Protein AF-A0A965RD64-F1 (afdb_monomer_lite)

Structure (mmCIF, N/CA/C/O backbone):
data_AF-A0A965RD64-F1
#
_entry.id   AF-A0A965RD64-F1
#
loop_
_atom_site.group_PDB
_atom_site.id
_atom_site.type_symbol
_atom_site.label_atom_id
_atom_site.label_alt_id
_atom_site.label_comp_id
_atom_site.label_asym_id
_atom_site.label_entity_id
_atom_site.label_seq_id
_atom_site.pdbx_PDB_ins_code
_atom_site.Cartn_x
_atom_site.Cartn_y
_atom_site.Cartn_z
_atom_site.occupancy
_atom_site.B_iso_or_equiv
_atom_site.auth_seq_id
_atom_site.auth_comp_id
_atom_site.auth_asym_id
_atom_site.auth_atom_id
_atom_site.pdbx_PDB_model_num
ATOM 1 N N . MET A 1 1 ? 22.596 6.592 7.496 1.00 42.00 1 MET A N 1
ATOM 2 C CA . MET A 1 1 ? 21.347 5.900 7.108 1.00 42.00 1 MET A CA 1
ATOM 3 C C . MET A 1 1 ? 20.802 5.195 8.339 1.00 42.00 1 MET A C 1
ATOM 5 O O . MET A 1 1 ? 21.572 4.446 8.937 1.00 42.00 1 MET A O 1
ATOM 9 N N . PRO A 1 2 ? 19.568 5.467 8.797 1.00 44.47 2 PRO A N 1
ATOM 10 C CA . PRO A 1 2 ? 19.019 4.744 9.937 1.00 44.47 2 PRO A CA 1
ATOM 11 C C . PRO A 1 2 ? 18.923 3.258 9.573 1.00 44.47 2 PRO A C 1
ATOM 13 O O . PRO A 1 2 ? 18.391 2.901 8.522 1.00 44.47 2 PRO A O 1
ATOM 16 N N . LYS A 1 3 ? 19.513 2.402 10.413 1.00 39.88 3 LYS A N 1
ATOM 17 C CA . LYS A 1 3 ? 19.421 0.946 10.289 1.00 39.88 3 LYS A CA 1
ATOM 18 C C . LYS A 1 3 ? 17.940 0.573 10.321 1.00 39.88 3 LYS A C 1
ATOM 20 O O . LYS A 1 3 ? 17.270 0.839 11.316 1.00 39.88 3 LYS A O 1
ATOM 25 N N . SER A 1 4 ? 17.440 -0.016 9.237 1.00 52.53 4 SER A N 1
ATOM 26 C CA . SER A 1 4 ? 16.120 -0.638 9.231 1.00 52.53 4 SER A CA 1
ATOM 27 C C . SER A 1 4 ? 16.127 -1.729 10.300 1.00 52.53 4 SER A C 1
ATOM 29 O O . SER A 1 4 ? 16.916 -2.674 10.229 1.00 52.53 4 SER A O 1
ATOM 31 N N . ALA A 1 5 ? 15.319 -1.559 11.344 1.00 53.25 5 ALA A N 1
ATOM 32 C CA . ALA A 1 5 ? 15.058 -2.642 12.271 1.00 53.25 5 ALA A CA 1
ATOM 33 C C . ALA A 1 5 ? 14.336 -3.737 11.479 1.00 53.25 5 ALA A C 1
ATOM 35 O O . ALA A 1 5 ? 13.265 -3.490 10.924 1.00 53.25 5 ALA A O 1
ATOM 36 N N . SER A 1 6 ? 14.931 -4.929 11.407 1.00 59.69 6 SER A N 1
ATOM 37 C CA . SER A 1 6 ? 14.287 -6.118 10.847 1.00 59.69 6 SER A CA 1
ATOM 38 C C . SER A 1 6 ? 13.156 -6.541 11.786 1.00 59.69 6 SER A C 1
ATOM 40 O O . SER A 1 6 ? 13.319 -7.391 12.660 1.00 59.69 6 SER A O 1
ATOM 42 N N . ALA A 1 7 ? 12.021 -5.853 11.684 1.00 64.94 7 ALA A N 1
ATOM 43 C CA . ALA A 1 7 ? 10.807 -6.198 12.395 1.00 64.94 7 ALA A CA 1
ATOM 44 C C . ALA A 1 7 ? 10.111 -7.305 11.601 1.00 64.94 7 ALA A C 1
ATOM 46 O O . ALA A 1 7 ? 9.519 -7.066 10.549 1.00 64.94 7 ALA A O 1
ATOM 47 N N . LYS A 1 8 ? 10.219 -8.536 12.099 1.00 78.19 8 LYS A N 1
ATOM 48 C CA . LYS A 1 8 ? 9.491 -9.681 11.560 1.00 78.19 8 LYS A CA 1
ATOM 49 C C . LYS A 1 8 ? 7.987 -9.411 11.694 1.00 78.19 8 LYS A C 1
ATOM 51 O O . LYS A 1 8 ? 7.499 -9.148 12.791 1.00 78.19 8 LYS A O 1
ATOM 56 N N . ILE A 1 9 ? 7.269 -9.434 10.573 1.00 86.69 9 ILE A N 1
ATOM 57 C CA . ILE A 1 9 ? 5.813 -9.274 10.554 1.00 86.69 9 ILE A CA 1
ATOM 58 C C . ILE A 1 9 ? 5.184 -10.583 11.024 1.00 86.69 9 ILE A C 1
ATOM 60 O O . ILE A 1 9 ? 5.471 -11.648 10.481 1.00 86.69 9 ILE A O 1
ATOM 64 N N . GLU A 1 10 ? 4.339 -10.501 12.048 1.00 90.44 10 GLU A N 1
ATOM 65 C CA . GLU A 1 10 ? 3.699 -11.659 12.670 1.00 90.44 10 GLU A CA 1
ATOM 66 C C . GLU A 1 10 ? 2.216 -11.380 12.919 1.00 90.44 10 GLU A C 1
ATOM 68 O O . GLU A 1 10 ? 1.814 -10.256 13.234 1.00 90.44 10 GLU A O 1
ATOM 73 N N . LEU A 1 11 ? 1.393 -12.422 12.798 1.00 92.88 11 LEU A N 1
ATOM 74 C CA . LEU A 1 11 ? -0.040 -12.321 13.051 1.00 92.88 11 LEU A CA 1
ATOM 75 C C . LEU A 1 11 ? -0.307 -11.897 14.503 1.00 92.88 11 LEU A C 1
ATOM 77 O O . LEU A 1 11 ? 0.344 -12.358 15.439 1.00 92.88 11 LEU A O 1
ATOM 81 N N . GLY A 1 12 ? -1.268 -10.990 14.687 1.00 91.81 12 GLY A N 1
ATOM 82 C CA . GLY A 1 12 ? -1.644 -10.455 16.000 1.00 91.81 12 GLY A CA 1
ATOM 83 C C . GLY A 1 12 ? -0.659 -9.443 16.600 1.00 91.81 12 GLY A C 1
ATOM 84 O O . GLY A 1 12 ? -0.984 -8.809 17.605 1.00 91.81 12 GLY A O 1
ATOM 85 N N . LYS A 1 13 ? 0.520 -9.228 15.996 1.00 91.81 13 LYS A N 1
ATOM 86 C CA . LYS A 1 13 ? 1.446 -8.169 16.415 1.00 91.81 13 LYS A CA 1
ATOM 87 C C . LYS A 1 13 ? 1.077 -6.843 15.758 1.00 91.81 13 LYS A C 1
ATOM 89 O O . LYS A 1 13 ? 0.747 -6.774 14.577 1.00 91.81 13 LYS A O 1
ATOM 94 N N . LYS A 1 14 ? 1.153 -5.763 16.538 1.00 89.44 14 LYS A N 1
ATOM 95 C CA . LYS A 1 14 ? 0.995 -4.404 16.012 1.00 89.44 14 LYS A CA 1
ATOM 96 C C . LYS A 1 14 ? 2.199 -4.056 15.141 1.00 89.44 14 LYS A C 1
ATOM 98 O O . LYS A 1 14 ? 3.337 -4.237 15.570 1.00 89.44 14 LYS A O 1
ATOM 103 N N . ILE A 1 15 ? 1.935 -3.517 13.956 1.00 89.19 15 ILE A N 1
ATOM 104 C CA . ILE A 1 15 ? 2.974 -2.961 13.089 1.00 89.19 15 ILE A CA 1
ATOM 105 C C . ILE A 1 15 ? 3.414 -1.594 13.650 1.00 89.19 15 ILE A C 1
ATOM 107 O O . ILE A 1 15 ? 2.548 -0.820 14.076 1.00 89.19 15 ILE A O 1
ATOM 111 N N . PRO A 1 16 ? 4.727 -1.291 13.691 1.00 89.56 16 PRO A N 1
ATOM 112 C CA . PRO A 1 16 ? 5.222 0.036 14.048 1.00 89.56 16 PRO A CA 1
ATOM 113 C C . PRO A 1 16 ? 4.649 1.127 13.136 1.00 89.56 16 PRO A C 1
ATOM 115 O O . PRO A 1 16 ? 4.404 0.887 11.957 1.00 89.56 16 PRO A O 1
ATOM 118 N N . ASP A 1 17 ? 4.464 2.339 13.662 1.00 91.19 17 ASP A N 1
ATOM 119 C CA . ASP A 1 17 ? 4.084 3.471 12.811 1.00 91.19 17 ASP A CA 1
ATOM 120 C C . ASP A 1 17 ? 5.185 3.736 11.774 1.00 91.19 17 ASP A C 1
ATOM 122 O O . ASP A 1 17 ? 6.374 3.719 12.098 1.00 91.19 17 ASP A O 1
ATOM 126 N N . PHE A 1 18 ? 4.786 3.973 10.527 1.00 91.12 18 PHE A N 1
ATOM 127 C CA . PHE A 1 18 ? 5.700 4.271 9.432 1.00 91.12 18 PHE A CA 1
ATOM 128 C C . PHE A 1 18 ? 5.079 5.268 8.463 1.00 91.12 18 PHE A C 1
ATOM 130 O O . PHE A 1 18 ? 3.868 5.508 8.459 1.00 91.12 18 PHE A O 1
ATOM 137 N N . THR A 1 19 ? 5.940 5.847 7.635 1.00 94.19 19 THR A N 1
ATOM 138 C CA . THR A 1 19 ? 5.554 6.794 6.596 1.00 94.19 19 THR A CA 1
ATOM 139 C C . THR A 1 19 ? 6.024 6.303 5.238 1.00 94.19 19 THR A C 1
ATOM 141 O O . THR A 1 19 ? 7.113 5.738 5.138 1.00 94.19 19 THR A O 1
ATOM 144 N N . ALA A 1 20 ? 5.237 6.557 4.199 1.00 91.56 20 ALA A N 1
ATOM 145 C CA . ALA A 1 20 ? 5.583 6.234 2.821 1.00 91.56 20 ALA A CA 1
ATOM 146 C C . ALA A 1 20 ? 5.255 7.409 1.898 1.00 91.56 20 ALA A C 1
ATOM 148 O O . ALA A 1 20 ? 4.332 8.181 2.166 1.00 91.56 20 ALA A O 1
ATOM 149 N N . THR A 1 21 ? 6.012 7.540 0.813 1.00 92.88 21 THR A N 1
ATOM 150 C CA . THR A 1 21 ? 5.703 8.503 -0.246 1.00 92.88 21 THR A CA 1
ATOM 151 C C . THR A 1 21 ? 4.553 7.969 -1.091 1.00 92.88 21 THR A C 1
ATOM 153 O O . THR A 1 21 ? 4.545 6.797 -1.465 1.00 92.88 21 THR A O 1
ATOM 156 N N . THR A 1 22 ? 3.569 8.814 -1.377 1.00 91.44 22 THR A N 1
ATOM 157 C CA . THR A 1 22 ? 2.408 8.460 -2.200 1.00 91.44 22 THR A CA 1
ATOM 158 C C . THR A 1 22 ? 2.676 8.699 -3.685 1.00 91.44 22 THR A C 1
ATOM 160 O O . THR A 1 22 ? 3.650 9.343 -4.078 1.00 91.44 22 THR A O 1
ATOM 163 N N . THR A 1 23 ? 1.797 8.179 -4.542 1.00 88.44 23 THR A N 1
ATOM 164 C CA . THR A 1 23 ? 1.875 8.321 -6.006 1.00 88.44 23 THR A CA 1
ATOM 165 C C . THR A 1 23 ? 1.962 9.780 -6.477 1.00 88.44 23 THR A C 1
ATOM 167 O O . THR A 1 23 ? 2.626 10.083 -7.463 1.00 88.44 23 THR A O 1
ATOM 170 N N . ASP A 1 24 ? 1.322 10.704 -5.769 1.00 88.44 24 ASP A N 1
ATOM 171 C CA . ASP A 1 24 ? 1.326 12.147 -6.040 1.00 88.44 24 ASP A CA 1
ATOM 172 C C . ASP A 1 24 ? 2.515 12.897 -5.405 1.00 88.44 24 ASP A C 1
ATOM 174 O O . ASP A 1 24 ? 2.591 14.118 -5.501 1.00 88.44 24 ASP A O 1
ATOM 178 N N . GLY A 1 25 ? 3.462 12.188 -4.782 1.00 87.44 25 GLY A N 1
ATOM 179 C CA . GLY A 1 25 ? 4.614 12.787 -4.099 1.00 87.44 25 GLY A CA 1
ATOM 180 C C . GLY A 1 25 ? 4.311 13.289 -2.684 1.00 87.44 25 GLY A C 1
ATOM 181 O O . GLY A 1 25 ? 5.187 13.863 -2.037 1.00 87.44 25 GLY A O 1
ATOM 182 N N . GLY A 1 26 ? 3.095 13.061 -2.183 1.00 91.44 26 GLY A N 1
ATOM 183 C CA . GLY A 1 26 ? 2.725 13.315 -0.796 1.00 91.44 26 GLY A CA 1
ATOM 184 C C . GLY A 1 26 ? 3.349 12.328 0.197 1.00 91.44 26 GLY A C 1
ATOM 185 O O . GLY A 1 26 ? 4.178 11.477 -0.133 1.00 91.44 26 GLY A O 1
ATOM 186 N N . THR A 1 27 ? 2.949 12.453 1.462 1.00 93.75 27 THR A N 1
ATOM 187 C CA . THR A 1 27 ? 3.348 11.543 2.543 1.00 93.75 27 THR A CA 1
ATOM 188 C C . THR A 1 27 ? 2.111 10.904 3.142 1.00 93.75 27 THR A C 1
ATOM 190 O O . THR A 1 27 ? 1.232 11.605 3.633 1.00 93.75 27 THR A O 1
ATOM 193 N N . TRP A 1 28 ? 2.083 9.578 3.167 1.00 93.06 28 TRP A N 1
ATOM 194 C CA . TRP A 1 28 ? 1.103 8.791 3.902 1.00 93.06 28 TRP A CA 1
ATOM 195 C C . TRP A 1 28 ? 1.705 8.290 5.214 1.00 93.06 28 TRP A C 1
ATOM 197 O O . TRP A 1 28 ? 2.893 7.950 5.259 1.00 93.06 28 TRP A O 1
ATOM 207 N N . ARG A 1 29 ? 0.903 8.227 6.284 1.00 94.81 29 ARG A N 1
ATOM 208 C CA . ARG A 1 29 ? 1.326 7.697 7.590 1.00 94.81 29 ARG A CA 1
ATOM 209 C C . ARG A 1 29 ? 0.346 6.653 8.109 1.00 94.81 29 ARG A C 1
ATOM 211 O O . ARG A 1 29 ? -0.854 6.910 8.162 1.00 94.81 29 ARG A O 1
ATOM 218 N N . LEU A 1 30 ? 0.850 5.519 8.599 1.00 93.19 30 LEU A N 1
ATOM 219 C CA . LEU A 1 30 ? 0.001 4.432 9.106 1.00 93.19 30 LEU A CA 1
ATOM 220 C C . LEU A 1 30 ? -0.909 4.887 10.259 1.00 93.19 30 LEU A C 1
ATOM 222 O O . LEU A 1 30 ? -2.072 4.498 10.337 1.00 93.19 30 LEU A O 1
ATOM 226 N N . ARG A 1 31 ? -0.426 5.745 11.161 1.00 93.50 31 ARG A N 1
ATOM 227 C CA . ARG A 1 31 ? -1.262 6.270 12.254 1.00 93.50 31 ARG A CA 1
ATOM 228 C C . ARG A 1 31 ? -2.491 7.062 11.793 1.00 93.50 31 ARG A C 1
ATOM 230 O O . ARG A 1 31 ? -3.434 7.173 12.575 1.00 93.50 31 ARG A O 1
ATOM 237 N N . GLU A 1 32 ? -2.486 7.612 10.577 1.00 92.88 32 GLU A N 1
ATOM 238 C CA . GLU A 1 32 ? -3.606 8.387 10.021 1.00 92.88 32 GLU A CA 1
ATOM 239 C C . GLU A 1 32 ? -4.769 7.472 9.601 1.00 92.88 32 GLU A C 1
ATOM 241 O O . GLU A 1 32 ? -5.899 7.932 9.491 1.00 92.88 32 GLU A O 1
ATOM 246 N N . THR A 1 33 ? -4.538 6.160 9.461 1.00 91.94 33 THR A N 1
ATOM 247 C CA . THR A 1 33 ? -5.580 5.172 9.133 1.00 91.94 33 THR A CA 1
ATOM 248 C C . THR A 1 33 ? -6.176 4.480 10.360 1.00 91.94 33 THR A C 1
ATOM 250 O O . THR A 1 33 ? -6.850 3.453 10.235 1.00 91.94 33 THR A O 1
ATOM 253 N N . LYS A 1 34 ? -5.922 4.993 11.572 1.00 91.44 34 LYS A N 1
ATOM 254 C CA . LYS A 1 34 ? -6.505 4.443 12.805 1.00 91.44 34 LYS A CA 1
ATOM 255 C C . LYS A 1 34 ? -8.032 4.414 12.714 1.00 91.44 34 LYS A C 1
ATOM 257 O O . LYS A 1 34 ? -8.663 5.381 12.309 1.00 91.44 34 LYS A O 1
ATOM 262 N N . GLY A 1 35 ? -8.618 3.291 13.123 1.00 93.12 35 GLY A N 1
ATOM 263 C CA . GLY A 1 35 ? -10.063 3.067 13.044 1.00 93.12 35 GLY A CA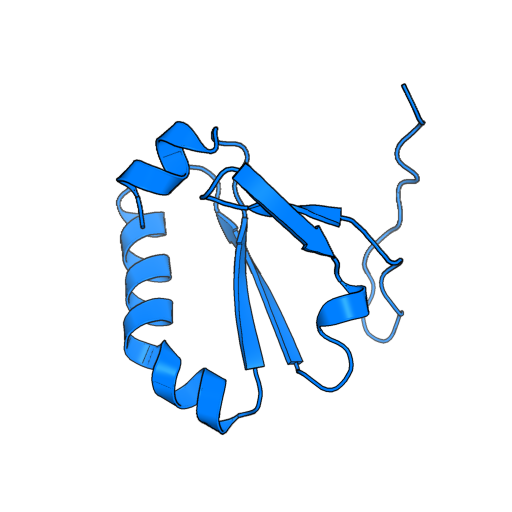 1
ATOM 264 C C . GLY A 1 35 ? -10.542 2.511 11.702 1.00 93.12 35 GLY A C 1
ATOM 265 O O . GLY A 1 35 ? -11.700 2.123 11.615 1.00 93.12 35 GLY A O 1
ATOM 266 N N . SER A 1 36 ? -9.671 2.403 10.693 1.00 95.19 36 SER A N 1
ATOM 267 C CA . SER A 1 36 ? -9.934 1.694 9.433 1.00 95.19 36 SER A CA 1
ATOM 268 C C . SER A 1 36 ? -9.146 0.386 9.363 1.00 95.19 36 SER A C 1
ATOM 270 O O . SER A 1 36 ? -8.102 0.231 10.001 1.00 95.19 36 SER A O 1
ATOM 272 N N . LYS A 1 37 ? -9.620 -0.561 8.553 1.00 95.81 37 LYS A N 1
ATOM 273 C CA . LYS A 1 37 ? -8.802 -1.695 8.102 1.00 95.81 37 LYS A CA 1
ATOM 274 C C . LYS A 1 37 ? -7.883 -1.216 6.980 1.00 95.81 37 LYS A C 1
ATOM 276 O O . LYS A 1 37 ? -8.276 -0.361 6.189 1.00 95.81 37 LYS A O 1
ATOM 281 N N . VAL A 1 38 ? -6.682 -1.778 6.883 1.00 95.25 38 VAL A N 1
ATOM 282 C CA . VAL A 1 38 ? -5.730 -1.452 5.813 1.00 95.25 38 VAL A CA 1
ATOM 283 C C . VAL A 1 38 ? -5.280 -2.737 5.135 1.00 95.25 38 VAL A C 1
ATOM 285 O O . VAL A 1 38 ? -4.816 -3.660 5.801 1.00 95.25 38 VAL A O 1
ATOM 288 N N . VAL A 1 39 ? -5.411 -2.780 3.814 1.00 94.94 39 VAL A N 1
ATOM 289 C CA . VAL A 1 39 ? -4.847 -3.811 2.944 1.00 94.94 39 VAL A CA 1
ATOM 290 C C . VAL A 1 39 ? -3.629 -3.207 2.256 1.00 94.94 39 VAL A C 1
ATOM 292 O O . VAL A 1 39 ? -3.769 -2.299 1.441 1.00 94.94 39 VAL A O 1
ATOM 295 N N . LEU A 1 40 ? -2.441 -3.701 2.601 1.00 92.38 40 LEU A N 1
ATOM 296 C CA . LEU A 1 40 ? -1.192 -3.411 1.896 1.00 92.38 40 LEU A CA 1
ATOM 297 C C . LEU A 1 40 ? -0.904 -4.587 0.965 1.00 92.38 40 LEU A C 1
ATOM 299 O O . LEU A 1 40 ? -0.621 -5.682 1.452 1.00 92.38 40 LEU A O 1
ATOM 303 N N . PHE A 1 41 ? -0.990 -4.373 -0.345 1.00 91.12 41 PHE A N 1
ATOM 304 C CA . PHE A 1 41 ? -0.636 -5.391 -1.331 1.00 91.12 41 PHE A CA 1
ATOM 305 C C . PHE A 1 41 ? 0.669 -5.000 -2.028 1.00 91.12 41 PHE A C 1
ATOM 307 O O . PHE A 1 41 ? 0.831 -3.875 -2.502 1.00 91.12 41 PHE A O 1
ATOM 314 N N . PHE A 1 42 ? 1.628 -5.924 -2.038 1.00 90.44 42 PHE A N 1
ATOM 315 C CA . PHE A 1 42 ? 2.952 -5.702 -2.6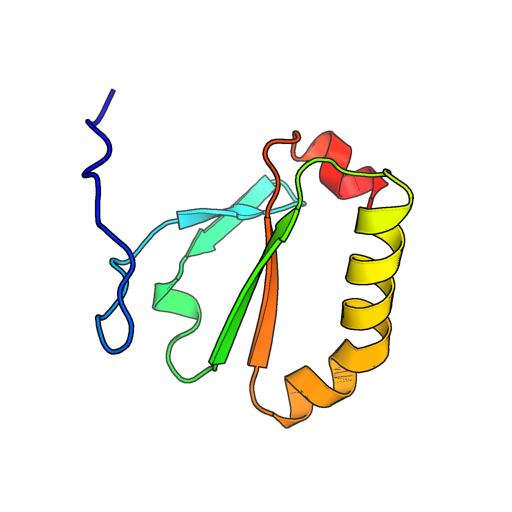08 1.00 90.44 42 PHE A CA 1
ATOM 316 C C . PHE A 1 42 ? 3.029 -6.362 -3.974 1.00 90.44 42 PHE A C 1
ATOM 318 O O . PHE A 1 42 ? 2.766 -7.557 -4.088 1.00 90.44 42 PHE A O 1
ATOM 325 N N . TYR A 1 43 ? 3.445 -5.608 -4.984 1.00 88.12 43 TYR A N 1
ATOM 326 C CA . TYR A 1 43 ? 3.612 -6.118 -6.337 1.00 88.12 43 TYR A CA 1
ATOM 327 C C . TYR A 1 43 ? 5.019 -5.795 -6.865 1.00 88.12 43 TYR A C 1
ATOM 329 O O . TYR A 1 43 ? 5.624 -4.795 -6.471 1.00 88.12 43 TYR A O 1
ATOM 337 N N . PRO A 1 44 ? 5.610 -6.665 -7.704 1.00 85.50 44 PRO A N 1
ATOM 338 C CA . PRO A 1 44 ? 7.025 -6.576 -8.055 1.00 85.50 44 PRO A CA 1
ATOM 339 C C . PRO A 1 44 ? 7.371 -5.389 -8.956 1.00 85.50 44 PRO A C 1
ATOM 341 O O . PRO A 1 44 ? 8.484 -4.869 -8.831 1.00 85.50 44 PRO A O 1
ATOM 344 N N . LYS A 1 45 ? 6.470 -5.016 -9.878 1.00 86.44 45 LYS A N 1
ATOM 345 C CA . LYS A 1 45 ? 6.705 -3.954 -10.861 1.00 86.44 45 LYS A CA 1
ATOM 346 C C . LYS A 1 45 ? 5.417 -3.414 -11.485 1.00 86.44 45 LYS A C 1
ATOM 348 O O . LYS A 1 45 ? 4.559 -4.197 -11.905 1.00 86.44 45 LYS A O 1
ATOM 353 N N . ASP A 1 46 ? 5.342 -2.099 -11.632 1.00 86.06 46 ASP A N 1
ATOM 354 C CA . ASP A 1 46 ? 4.290 -1.391 -12.361 1.00 86.06 46 ASP A CA 1
ATOM 355 C C . ASP A 1 46 ? 4.163 -1.888 -13.816 1.00 86.06 46 ASP A C 1
ATOM 357 O O . ASP A 1 46 ? 5.134 -2.319 -14.444 1.00 86.06 46 ASP A O 1
ATOM 361 N N . MET A 1 47 ? 2.953 -1.790 -14.378 1.00 78.81 47 MET A N 1
ATOM 362 C CA . MET A 1 47 ? 2.665 -2.030 -15.805 1.00 78.81 47 MET A CA 1
ATOM 363 C C . MET A 1 47 ? 3.002 -3.440 -16.333 1.00 78.81 47 MET A C 1
ATOM 365 O O . MET A 1 47 ? 3.100 -3.647 -17.543 1.00 78.81 47 MET A O 1
ATOM 369 N N . THR A 1 48 ? 3.162 -4.433 -15.458 1.00 80.06 48 THR A N 1
ATOM 370 C CA . THR A 1 48 ? 3.303 -5.841 -15.862 1.00 80.06 48 THR A CA 1
ATOM 371 C C . THR A 1 48 ? 1.938 -6.527 -15.882 1.00 80.06 48 THR A C 1
ATOM 373 O O . THR A 1 48 ? 1.095 -6.245 -15.035 1.00 80.06 48 THR A O 1
ATOM 376 N N . SER A 1 49 ? 1.699 -7.430 -16.841 1.00 75.00 49 SER A N 1
ATOM 377 C CA . SER A 1 49 ? 0.366 -8.004 -17.109 1.00 75.00 49 SER A CA 1
ATOM 378 C C . SER A 1 49 ? -0.337 -8.555 -15.861 1.00 75.00 49 SER A C 1
ATOM 380 O O . SER A 1 49 ? -1.516 -8.278 -15.664 1.00 75.00 49 SER A O 1
ATOM 382 N N . GLY A 1 50 ? 0.386 -9.262 -14.986 1.00 72.44 50 GLY A N 1
ATOM 383 C CA . GLY A 1 50 ? -0.156 -9.770 -13.720 1.00 72.44 50 GLY A CA 1
ATOM 384 C C . GLY A 1 50 ? -0.507 -8.670 -12.710 1.00 72.44 50 GLY A C 1
ATOM 385 O O . GLY A 1 50 ? -1.606 -8.676 -12.159 1.00 72.44 50 GLY A O 1
ATOM 386 N N . CYS A 1 51 ? 0.376 -7.684 -12.515 1.00 73.38 51 CYS A N 1
ATOM 387 C CA . CYS A 1 51 ? 0.151 -6.592 -11.559 1.00 73.38 51 CYS A CA 1
ATOM 388 C C . CYS A 1 51 ? -1.000 -5.679 -12.000 1.00 73.38 51 CYS A C 1
ATOM 390 O O . CYS A 1 51 ? -1.750 -5.173 -11.167 1.00 73.38 51 CYS A O 1
ATOM 392 N N . THR A 1 52 ? -1.178 -5.493 -13.313 1.00 76.00 52 THR A N 1
ATOM 393 C CA . THR A 1 52 ? -2.297 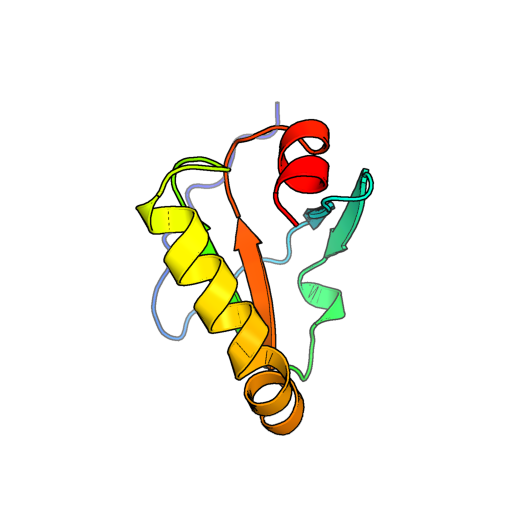-4.716 -13.852 1.00 76.00 52 THR A CA 1
ATOM 394 C C . THR A 1 52 ? -3.633 -5.397 -13.553 1.00 76.00 52 THR A C 1
ATOM 396 O O . THR A 1 52 ? -4.588 -4.704 -13.226 1.00 76.00 52 THR A O 1
ATOM 399 N N . VAL A 1 53 ? -3.729 -6.731 -13.627 1.00 80.56 53 VAL A N 1
ATOM 400 C CA . VAL A 1 53 ? -4.981 -7.453 -13.317 1.00 80.56 53 VAL A CA 1
ATOM 401 C C . VAL A 1 53 ? -5.338 -7.334 -11.835 1.00 80.56 53 VAL A C 1
ATOM 403 O O . VAL A 1 53 ? -6.480 -7.019 -11.509 1.00 80.56 53 VAL A O 1
ATOM 406 N N . GLU A 1 54 ? -4.371 -7.522 -10.937 1.00 80.44 54 GLU A N 1
ATOM 407 C CA . GLU A 1 54 ? -4.601 -7.401 -9.492 1.00 80.44 54 GLU A CA 1
ATOM 408 C C . GLU A 1 54 ? -5.031 -5.974 -9.104 1.00 80.44 54 GLU A C 1
ATOM 410 O O . GLU A 1 54 ? -6.029 -5.782 -8.405 1.00 80.44 54 GLU A O 1
ATOM 415 N N . ALA A 1 55 ? -4.355 -4.950 -9.639 1.00 84.06 55 ALA A N 1
ATOM 416 C CA . ALA A 1 55 ? -4.732 -3.553 -9.424 1.00 84.06 55 ALA A CA 1
ATOM 417 C C . ALA A 1 55 ? -6.138 -3.230 -9.970 1.00 84.06 55 ALA A C 1
ATOM 419 O O . ALA A 1 55 ? -6.911 -2.524 -9.316 1.00 84.06 55 ALA A O 1
ATOM 420 N N . GLN A 1 56 ? -6.505 -3.779 -11.136 1.00 88.00 56 GLN A N 1
ATOM 421 C CA . GLN A 1 56 ? -7.852 -3.638 -11.702 1.00 88.00 56 GLN A CA 1
ATOM 422 C C . GLN A 1 56 ? -8.917 -4.265 -10.797 1.00 88.00 56 GLN A C 1
ATOM 424 O O . GLN A 1 56 ? -9.930 -3.627 -10.529 1.00 88.00 56 GLN A O 1
ATOM 429 N N . GLN A 1 57 ? -8.676 -5.458 -10.252 1.00 90.88 57 GLN A N 1
ATOM 430 C CA . GLN A 1 57 ? -9.612 -6.103 -9.327 1.00 90.88 57 GLN A CA 1
ATOM 431 C C . GLN A 1 57 ? -9.823 -5.277 -8.052 1.00 90.88 57 GLN A C 1
ATOM 433 O O . GLN A 1 57 ? -10.962 -5.094 -7.615 1.00 90.88 57 GLN A O 1
ATOM 438 N N . PHE A 1 58 ? -8.755 -4.718 -7.473 1.00 92.12 58 PHE A N 1
ATOM 439 C CA . PHE A 1 58 ? -8.880 -3.814 -6.327 1.00 92.12 58 PHE A CA 1
ATOM 440 C C . PHE A 1 58 ? -9.669 -2.545 -6.661 1.00 92.12 58 PHE A C 1
ATOM 442 O O . PHE A 1 58 ? -10.497 -2.110 -5.856 1.00 92.12 58 PHE A O 1
ATOM 449 N N . ARG A 1 59 ? -9.450 -1.965 -7.847 1.00 91.38 59 ARG A N 1
ATOM 450 C CA . ARG A 1 59 ? -10.211 -0.808 -8.335 1.00 91.38 59 ARG A CA 1
ATOM 451 C C . ARG A 1 59 ? -11.694 -1.143 -8.478 1.00 91.38 59 ARG A C 1
ATOM 453 O O . ARG A 1 59 ? -12.534 -0.396 -7.975 1.00 91.38 59 ARG A O 1
ATOM 460 N N . ASP A 1 60 ? -12.015 -2.257 -9.121 1.00 93.75 60 ASP A N 1
ATOM 461 C CA . ASP A 1 60 ? -13.394 -2.653 -9.404 1.00 93.75 60 ASP A CA 1
ATOM 462 C C . ASP A 1 60 ? -14.150 -2.982 -8.097 1.00 93.75 60 ASP A C 1
ATOM 464 O O . ASP A 1 60 ? -15.327 -2.649 -7.939 1.00 93.75 60 ASP A O 1
ATOM 468 N N . LEU A 1 61 ? -13.448 -3.525 -7.094 1.00 95.12 61 LEU A N 1
ATOM 469 C CA . LEU A 1 61 ? -13.976 -3.804 -5.752 1.00 95.12 61 LEU A CA 1
ATOM 470 C C . LEU A 1 61 ? -13.876 -2.623 -4.773 1.00 95.12 61 LEU A C 1
ATOM 472 O O . LEU A 1 61 ? -14.314 -2.737 -3.625 1.00 95.12 61 LEU A O 1
ATOM 476 N N . HIS A 1 62 ? -13.348 -1.470 -5.187 1.00 92.69 62 HIS A N 1
ATOM 477 C CA . HIS A 1 62 ? -13.045 -0.357 -4.282 1.00 92.69 62 HIS A CA 1
ATOM 478 C C . HIS A 1 62 ? -14.276 0.116 -3.485 1.00 92.69 62 HIS A C 1
ATOM 480 O O . HIS A 1 62 ? -14.173 0.440 -2.303 1.00 92.69 62 HIS A 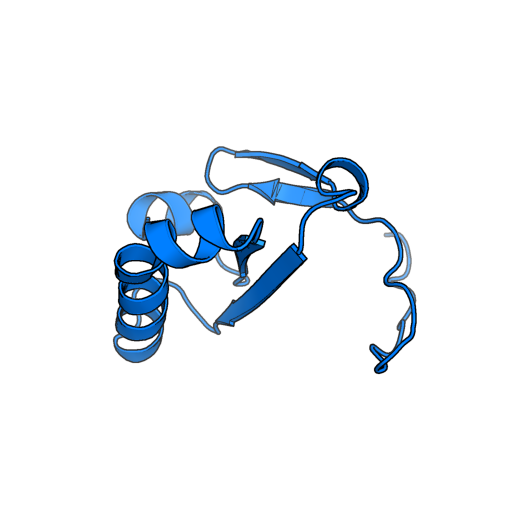O 1
ATOM 486 N N . SER A 1 63 ? -15.468 0.096 -4.092 1.00 94.75 63 SER A N 1
ATOM 487 C CA . SER A 1 63 ? -16.723 0.423 -3.396 1.00 94.75 63 SER A CA 1
ATOM 488 C C . SER A 1 63 ? -17.031 -0.547 -2.246 1.00 94.75 63 SER A C 1
ATOM 490 O O . SER A 1 63 ? -17.453 -0.118 -1.171 1.00 94.75 63 SER A O 1
ATOM 492 N N . ALA A 1 64 ? -16.776 -1.845 -2.433 1.00 96.62 64 ALA A N 1
ATOM 493 C CA . ALA A 1 64 ? -16.977 -2.855 -1.398 1.00 96.62 64 ALA A CA 1
ATOM 494 C C . ALA A 1 64 ? -15.990 -2.674 -0.235 1.00 96.62 64 ALA A C 1
ATOM 496 O O . ALA A 1 64 ? -16.403 -2.703 0.925 1.00 96.62 64 ALA A O 1
ATOM 497 N N . PHE A 1 65 ? -14.717 -2.385 -0.527 1.00 96.31 65 PHE A N 1
ATOM 498 C CA . PHE A 1 65 ? -13.722 -2.071 0.505 1.00 96.31 65 PHE A CA 1
ATOM 499 C C . PHE A 1 65 ? -14.100 -0.830 1.319 1.00 96.31 6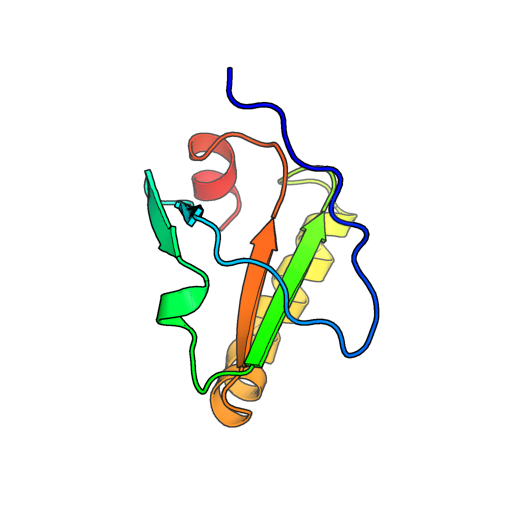5 PHE A C 1
ATOM 501 O O . PHE A 1 65 ? -14.056 -0.874 2.550 1.00 96.31 65 PHE A O 1
ATOM 508 N N . ARG A 1 66 ? -14.570 0.243 0.664 1.00 94.94 66 ARG A N 1
ATOM 509 C CA . ARG A 1 66 ? -15.055 1.441 1.371 1.00 94.94 66 ARG A CA 1
ATOM 510 C C . ARG A 1 66 ? -16.233 1.129 2.292 1.00 94.94 66 ARG A C 1
ATOM 512 O O . ARG A 1 66 ? -16.217 1.540 3.448 1.00 94.94 66 ARG A O 1
ATOM 519 N N . LYS A 1 67 ? -17.220 0.354 1.822 1.00 97.00 67 LYS A N 1
ATOM 520 C CA . LYS A 1 67 ? -18.356 -0.097 2.653 1.00 97.00 67 LYS A CA 1
ATOM 521 C C . LYS A 1 67 ? -17.907 -0.935 3.855 1.00 97.00 67 LYS A C 1
ATOM 523 O O . LYS A 1 67 ? -18.540 -0.887 4.902 1.00 97.00 67 LYS A O 1
ATOM 528 N N . ALA A 1 68 ? -16.800 -1.662 3.723 1.00 97.12 68 ALA A N 1
ATOM 529 C CA . ALA A 1 68 ? -16.192 -2.448 4.792 1.00 97.12 68 ALA A CA 1
ATOM 530 C C . ALA A 1 68 ? -15.208 -1.654 5.679 1.00 97.12 68 ALA A C 1
ATOM 532 O O . ALA A 1 68 ? -14.458 -2.275 6.441 1.00 97.12 68 ALA A O 1
ATOM 533 N N . ASN A 1 69 ? -15.175 -0.315 5.579 1.00 96.81 69 ASN A N 1
ATOM 534 C CA . ASN A 1 69 ? -14.241 0.565 6.291 1.00 96.81 69 ASN A CA 1
ATOM 535 C C . ASN A 1 69 ? -12.771 0.140 6.093 1.00 96.81 69 ASN A C 1
ATOM 537 O O . ASN A 1 69 ? -12.007 -0.035 7.046 1.00 96.81 69 ASN A O 1
ATOM 541 N N . THR A 1 70 ? -12.414 -0.141 4.837 1.00 97.00 70 THR A N 1
ATOM 542 C CA . THR A 1 70 ? -11.110 -0.685 4.449 1.00 97.00 70 THR A CA 1
ATOM 543 C C . THR A 1 70 ? -10.434 0.192 3.402 1.00 97.00 70 THR A C 1
ATOM 545 O O . THR A 1 70 ? -11.024 0.527 2.376 1.00 97.00 70 THR A O 1
ATOM 548 N N .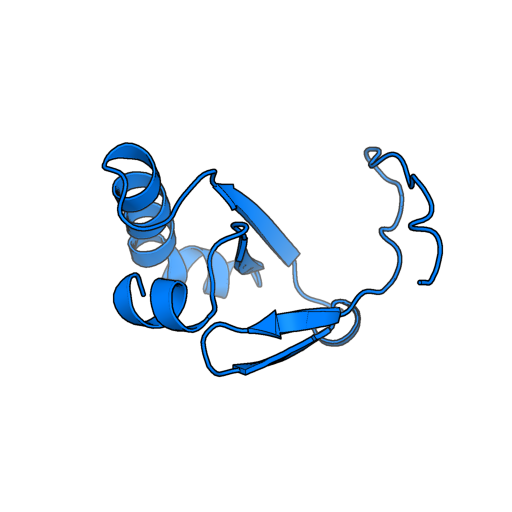 ILE A 1 71 ? -9.173 0.524 3.660 1.00 94.69 71 ILE A N 1
ATOM 549 C CA . ILE A 1 71 ? -8.281 1.270 2.774 1.00 94.69 71 ILE A CA 1
ATOM 550 C C . ILE A 1 71 ? -7.370 0.263 2.072 1.00 94.69 71 ILE A C 1
ATOM 552 O O . ILE A 1 71 ? -6.801 -0.608 2.728 1.00 94.69 71 ILE A O 1
ATOM 556 N N . VAL A 1 72 ? -7.221 0.380 0.755 1.00 93.75 72 VAL A N 1
ATOM 557 C CA . VAL A 1 72 ? -6.348 -0.486 -0.050 1.00 93.75 72 VAL A CA 1
ATOM 558 C C . VAL A 1 72 ? -5.180 0.340 -0.578 1.00 93.75 72 VAL A C 1
ATOM 560 O O . VAL A 1 72 ? -5.392 1.412 -1.142 1.00 93.75 72 VAL A O 1
ATOM 563 N N . ILE A 1 73 ? -3.956 -0.150 -0.387 1.00 92.50 73 ILE A N 1
ATOM 564 C CA . ILE A 1 73 ? -2.713 0.515 -0.787 1.00 92.50 73 ILE A CA 1
ATOM 565 C C . ILE A 1 73 ? -1.838 -0.489 -1.537 1.00 92.50 73 ILE A C 1
ATOM 567 O O . ILE A 1 73 ? -1.462 -1.525 -0.986 1.00 92.50 73 ILE A O 1
ATOM 571 N N . GLY A 1 74 ? -1.506 -0.157 -2.784 1.00 92.62 74 GLY A N 1
ATOM 572 C CA . GLY A 1 74 ? -0.534 -0.894 -3.586 1.00 92.62 74 GLY A CA 1
ATOM 573 C C . GLY A 1 74 ? 0.876 -0.368 -3.362 1.00 92.62 74 GLY A C 1
ATOM 574 O O . GLY A 1 74 ? 1.084 0.844 -3.357 1.00 92.62 74 GLY A O 1
ATOM 575 N N . VAL A 1 75 ? 1.840 -1.272 -3.196 1.00 92.50 75 VAL A N 1
ATOM 576 C CA . VAL A 1 75 ? 3.242 -0.934 -2.930 1.00 92.50 75 VAL A CA 1
ATOM 577 C C . VAL A 1 75 ? 4.155 -1.673 -3.908 1.00 92.50 75 VAL A C 1
ATOM 579 O O . VAL A 1 75 ? 4.153 -2.903 -3.954 1.00 92.50 75 VAL A O 1
ATOM 582 N N . SER A 1 76 ? 4.983 -0.932 -4.643 1.00 92.19 76 SER A N 1
ATOM 583 C CA . SER A 1 76 ? 6.115 -1.481 -5.397 1.00 92.19 76 SER A CA 1
ATOM 584 C C . SER A 1 76 ? 7.381 -0.667 -5.099 1.00 92.19 76 SER A C 1
ATOM 586 O O . SER A 1 76 ? 7.375 0.237 -4.262 1.00 92.19 76 SER A O 1
ATOM 588 N N . ARG A 1 77 ? 8.503 -1.033 -5.725 1.00 92.00 77 ARG A N 1
ATOM 589 C CA . ARG A 1 77 ? 9.775 -0.294 -5.609 1.00 92.00 77 ARG A CA 1
ATOM 590 C C . ARG A 1 77 ? 9.969 0.722 -6.736 1.00 92.00 77 ARG A C 1
ATOM 592 O O . ARG A 1 77 ? 11.043 1.316 -6.826 1.00 92.00 77 ARG A O 1
ATOM 599 N N . ASP A 1 78 ? 8.984 0.871 -7.616 1.00 90.25 78 ASP A N 1
ATOM 600 C CA . ASP A 1 78 ? 9.051 1.806 -8.729 1.00 90.25 78 ASP A CA 1
ATOM 601 C C . ASP A 1 78 ? 8.950 3.265 -8.252 1.00 90.25 78 ASP A C 1
ATOM 603 O O . ASP A 1 78 ? 8.575 3.575 -7.122 1.00 90.25 78 ASP A O 1
ATOM 607 N N . SER A 1 79 ? 9.349 4.192 -9.121 1.00 89.50 79 SER A N 1
ATOM 608 C CA . SER A 1 79 ? 9.304 5.627 -8.814 1.00 89.50 79 SER A CA 1
ATOM 609 C C . SER A 1 79 ? 7.867 6.162 -8.756 1.00 89.50 79 SER A C 1
ATOM 611 O O . SER A 1 79 ? 6.991 5.670 -9.468 1.00 89.50 79 SER A O 1
ATOM 613 N N . CYS A 1 80 ? 7.633 7.268 -8.037 1.00 89.56 80 CYS A N 1
ATOM 614 C CA . CYS A 1 80 ? 6.339 7.968 -8.069 1.00 89.56 80 CYS A CA 1
ATOM 615 C C . CYS A 1 80 ? 5.898 8.321 -9.500 1.00 89.56 80 CYS A C 1
ATOM 617 O O . CYS A 1 80 ? 4.717 8.239 -9.820 1.00 89.56 80 CYS A O 1
ATOM 619 N N . ALA A 1 81 ? 6.843 8.655 -10.387 1.00 88.62 81 ALA A N 1
ATOM 620 C CA . ALA A 1 81 ? 6.555 8.936 -11.792 1.00 88.62 81 ALA A CA 1
ATOM 621 C C . ALA A 1 81 ? 6.036 7.701 -12.555 1.00 88.62 81 ALA A C 1
ATOM 623 O O . ALA A 1 81 ? 5.212 7.839 -13.456 1.00 88.62 81 ALA A O 1
ATOM 624 N N . SER A 1 82 ? 6.500 6.499 -12.197 1.00 89.75 82 SER A N 1
ATOM 625 C CA . SER A 1 82 ? 5.957 5.238 -12.715 1.00 89.75 82 SER A CA 1
ATOM 626 C C . SER A 1 82 ? 4.548 5.000 -12.178 1.00 89.75 82 SER A C 1
ATOM 628 O O . SER A 1 82 ? 3.620 4.796 -12.960 1.00 89.75 82 SER A O 1
ATOM 630 N N . HIS A 1 83 ? 4.357 5.172 -10.868 1.00 88.31 83 HIS A N 1
ATOM 631 C CA . HIS A 1 83 ? 3.051 5.006 -10.237 1.00 88.31 83 HIS A CA 1
ATOM 632 C C . HIS A 1 83 ? 1.985 5.931 -10.833 1.00 88.31 83 HIS A C 1
ATOM 634 O O . HIS A 1 83 ? 0.844 5.514 -11.018 1.00 88.31 83 HIS A O 1
ATOM 640 N N . GLN A 1 84 ? 2.340 7.176 -11.173 1.00 86.62 84 GLN A N 1
ATOM 641 C CA . GLN A 1 84 ? 1.405 8.107 -11.813 1.00 86.62 84 GLN A CA 1
ATOM 642 C C . GLN A 1 84 ? 0.932 7.627 -13.185 1.00 86.62 84 GLN A C 1
ATOM 644 O O . GLN A 1 84 ? -0.213 7.882 -13.546 1.00 86.62 84 GLN A O 1
ATOM 649 N N . LYS A 1 85 ? 1.785 6.923 -13.936 1.00 84.50 85 LYS A N 1
ATOM 650 C CA . LYS A 1 85 ? 1.418 6.332 -15.230 1.00 84.50 85 LYS A CA 1
ATOM 651 C C . LYS A 1 85 ? 0.590 5.053 -15.082 1.00 84.50 85 LYS A C 1
ATOM 653 O O . LYS A 1 85 ? -0.080 4.672 -16.034 1.00 84.50 85 LYS A O 1
ATOM 658 N N . PHE A 1 86 ? 0.674 4.385 -13.931 1.00 83.12 86 PHE A N 1
ATOM 659 C CA . PHE A 1 86 ? 0.039 3.090 -13.678 1.00 83.12 86 PHE A CA 1
ATOM 660 C C . PHE A 1 86 ? -1.362 3.180 -13.047 1.00 83.12 86 PHE A C 1
ATOM 662 O O . PHE A 1 86 ? -2.127 2.224 -13.160 1.00 83.12 86 PHE A O 1
ATOM 669 N N . LYS A 1 87 ? -1.670 4.298 -12.378 1.00 73.81 87 LYS A N 1
ATOM 670 C CA . LYS A 1 87 ? -2.922 4.551 -11.644 1.00 73.81 87 LYS A CA 1
ATOM 671 C C . LYS A 1 87 ? -4.201 4.266 -12.440 1.00 73.81 87 LYS A C 1
ATOM 673 O O . LYS A 1 87 ? -4.291 4.717 -13.601 1.00 73.81 87 LYS A O 1
#

pLDDT: mean 86.59, std 12.18, range [39.88, 97.12]

Sequence (87 aa):
MPKSASAKIELGKKIPDFTATTTDGGTWRLRETKGSKVVLFFYPKDMTSGCTVEAQQFRDLHSAFRKANTIVIGVSRDSCASHQKFK

Radius of gyration: 14.18 Å; chains: 1; bounding box: 40×26×34 Å

Foldseek 3Di:
DPPPDPDDDDPPDDDDWDWDQDLVRDIDIPVVLPPAAEAEDEDADAPDPVVLVVVVVCVVCVVVCVVRRYHYHYDYPDDSVSSNVRD

Secondary structure (DSSP, 8-state):
----------TTPPPPP-EEE-TTS-EEEGGGGTTSEEEEEE-S-TT-HHHHHHHHHHHHTHHHHHHTTEEEEEE-SS-HHHHHHH-